Protein AF-A0A849ZXC8-F1 (afdb_monomer_lite)

Structure (mmCIF, N/CA/C/O backbone):
data_AF-A0A849ZXC8-F1
#
_entry.id   AF-A0A849ZXC8-F1
#
loop_
_atom_site.group_PDB
_atom_site.id
_atom_site.type_symbol
_atom_site.label_atom_id
_atom_site.label_alt_id
_atom_site.label_comp_id
_atom_site.label_asym_id
_atom_site.label_entity_id
_atom_site.label_seq_id
_atom_site.pdbx_PDB_ins_code
_atom_site.Cartn_x
_atom_site.Cartn_y
_atom_site.Cartn_z
_atom_site.occupancy
_atom_site.B_iso_or_equiv
_atom_site.auth_seq_id
_atom_site.auth_comp_id
_atom_site.auth_asym_id
_atom_site.auth_atom_id
_atom_site.pdbx_PDB_model_num
ATOM 1 N N . MET A 1 1 ? 4.865 -9.651 55.845 1.00 50.19 1 MET A N 1
ATOM 2 C CA . MET A 1 1 ? 5.435 -9.449 54.495 1.00 50.19 1 MET A CA 1
ATOM 3 C C . MET A 1 1 ? 4.580 -10.214 53.496 1.00 50.19 1 MET A C 1
ATOM 5 O O . MET A 1 1 ? 4.783 -11.405 53.322 1.00 50.19 1 MET A O 1
ATOM 9 N N . ILE A 1 2 ? 3.584 -9.547 52.911 1.00 49.09 2 ILE A N 1
ATOM 10 C CA . ILE A 1 2 ? 2.706 -10.084 51.861 1.00 49.09 2 ILE A CA 1
ATOM 11 C C . ILE A 1 2 ? 2.919 -9.166 50.659 1.00 49.09 2 ILE A C 1
ATOM 13 O O . ILE A 1 2 ? 2.863 -7.945 50.801 1.00 49.09 2 ILE A O 1
ATOM 17 N N . ARG A 1 3 ? 3.328 -9.747 49.528 1.00 48.00 3 ARG A N 1
ATOM 18 C CA . ARG A 1 3 ? 3.851 -9.010 48.378 1.00 48.00 3 ARG A CA 1
ATOM 19 C C . ARG A 1 3 ? 2.728 -8.316 47.614 1.00 48.00 3 ARG A C 1
ATOM 21 O O . ARG A 1 3 ? 1.836 -8.949 47.073 1.00 48.00 3 ARG A O 1
ATOM 28 N N . LEU A 1 4 ? 2.848 -6.996 47.571 1.00 49.75 4 LEU A N 1
ATOM 29 C CA . LEU A 1 4 ? 1.956 -5.997 46.990 1.00 49.75 4 LEU A CA 1
ATOM 30 C C . LEU A 1 4 ? 1.968 -5.948 45.441 1.00 49.75 4 LEU A C 1
ATOM 32 O O . LEU A 1 4 ? 1.626 -4.910 44.886 1.00 49.75 4 LEU A O 1
ATOM 36 N N . ARG A 1 5 ? 2.456 -6.978 44.728 1.00 51.62 5 ARG A N 1
ATOM 37 C CA . ARG A 1 5 ? 2.912 -6.808 43.329 1.00 51.62 5 ARG A CA 1
ATOM 38 C C . ARG A 1 5 ? 2.079 -7.451 42.222 1.00 51.62 5 ARG A C 1
ATOM 40 O O . ARG A 1 5 ? 2.121 -6.918 41.124 1.00 51.62 5 ARG A O 1
ATOM 47 N N . ASP A 1 6 ? 1.308 -8.508 42.457 1.00 50.00 6 ASP A N 1
ATOM 48 C CA . ASP A 1 6 ? 0.988 -9.394 41.320 1.00 50.00 6 ASP A CA 1
ATOM 49 C C . ASP A 1 6 ? -0.499 -9.529 40.949 1.00 50.00 6 ASP A C 1
ATOM 51 O O . ASP A 1 6 ? -0.857 -10.455 40.232 1.00 50.00 6 ASP A O 1
ATOM 55 N N . ALA A 1 7 ? -1.387 -8.625 41.381 1.00 45.25 7 ALA A N 1
ATOM 56 C CA . ALA A 1 7 ? -2.816 -8.735 41.027 1.00 45.25 7 ALA A CA 1
ATOM 57 C C . ALA A 1 7 ? -3.516 -7.419 40.637 1.00 45.25 7 ALA A C 1
ATOM 59 O O . ALA A 1 7 ? -4.735 -7.393 40.506 1.00 45.25 7 ALA A O 1
ATOM 60 N N . LEU A 1 8 ? -2.770 -6.325 40.445 1.00 49.41 8 LEU A N 1
ATOM 61 C CA . LEU A 1 8 ? -3.334 -4.987 40.201 1.00 49.41 8 LEU A CA 1
ATOM 62 C C . LEU A 1 8 ? -3.421 -4.569 38.720 1.00 49.41 8 LEU A C 1
ATOM 64 O O . LEU A 1 8 ? -3.695 -3.410 38.443 1.00 49.41 8 LEU A O 1
ATOM 68 N N . LEU A 1 9 ? -3.223 -5.472 37.755 1.00 52.56 9 LEU A N 1
ATOM 69 C CA . LEU A 1 9 ? -3.220 -5.121 36.321 1.00 52.56 9 LEU A CA 1
ATOM 70 C C . LEU A 1 9 ? -4.308 -5.840 35.514 1.00 52.56 9 LEU A C 1
ATOM 72 O O . LEU A 1 9 ? -4.121 -6.173 34.351 1.00 52.56 9 LEU A O 1
ATOM 76 N N . ALA A 1 10 ? -5.459 -6.085 36.136 1.00 50.69 10 ALA A N 1
ATOM 77 C CA . ALA A 1 10 ? -6.617 -6.674 35.478 1.00 50.69 10 ALA A CA 1
ATOM 78 C C . ALA A 1 10 ? -7.844 -5.776 35.637 1.00 50.69 10 ALA A C 1
ATOM 80 O O . ALA A 1 10 ? -8.821 -6.189 36.251 1.00 50.69 10 ALA A O 1
ATOM 81 N N . THR A 1 11 ? -7.803 -4.535 35.142 1.00 55.00 11 THR A N 1
ATOM 82 C CA . THR A 1 11 ? -9.017 -3.800 34.737 1.00 55.00 11 THR A CA 1
ATOM 83 C C . THR A 1 11 ? -8.676 -2.480 34.038 1.00 55.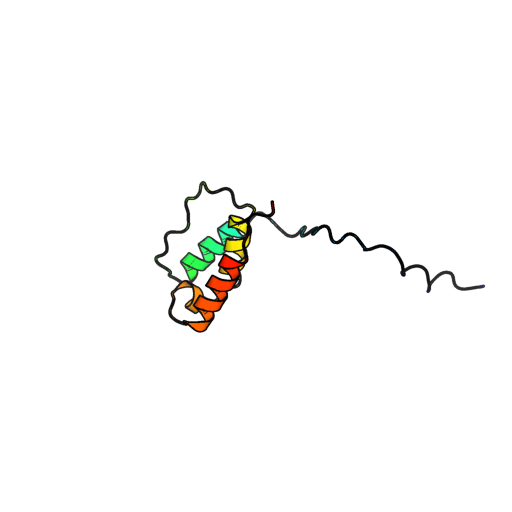00 11 THR A C 1
ATOM 85 O O . THR A 1 11 ? -7.848 -1.723 34.525 1.00 55.00 11 THR A O 1
ATOM 88 N N . LEU A 1 12 ? -9.405 -2.201 32.949 1.00 49.94 12 LEU A N 1
ATOM 89 C CA . LEU A 1 12 ? -9.569 -0.904 32.269 1.00 49.94 12 LEU A CA 1
ATOM 90 C C . LEU A 1 12 ? -8.500 -0.473 31.243 1.00 49.94 12 LEU A C 1
ATOM 92 O O . LEU A 1 12 ? -7.883 0.575 31.371 1.00 49.94 12 LEU A O 1
ATOM 96 N N . LEU A 1 13 ? -8.430 -1.197 30.122 1.00 50.22 13 LEU A N 1
ATOM 97 C CA . LEU A 1 13 ? -8.358 -0.559 28.797 1.00 50.22 13 LEU A CA 1
ATOM 98 C C . LEU A 1 13 ? -9.502 -1.095 27.921 1.00 50.22 13 LEU A C 1
ATOM 100 O O . LEU A 1 13 ? -9.308 -1.819 26.954 1.00 5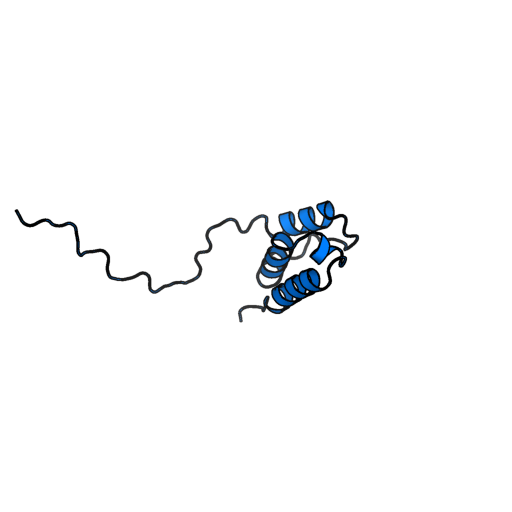0.22 13 LEU A O 1
ATOM 104 N N . ALA A 1 14 ? -10.729 -0.757 28.317 1.00 52.81 14 ALA A N 1
ATOM 105 C CA . ALA A 1 14 ? -11.912 -0.811 27.462 1.00 52.81 14 ALA A CA 1
ATOM 106 C C . ALA A 1 14 ? -12.273 0.631 27.089 1.00 52.81 14 ALA A C 1
ATOM 108 O O . ALA A 1 14 ? -13.208 1.218 27.622 1.00 52.81 14 ALA A O 1
ATOM 109 N N . ALA A 1 15 ? -11.428 1.216 26.248 1.00 46.91 15 ALA A N 1
ATOM 110 C CA . ALA A 1 15 ? -11.671 2.441 25.501 1.00 46.91 15 ALA A CA 1
ATOM 111 C C . ALA A 1 15 ? -10.646 2.461 24.366 1.00 46.91 15 ALA A C 1
ATOM 113 O O . ALA A 1 15 ? -9.728 3.273 24.344 1.00 46.91 15 ALA A O 1
ATOM 114 N N . SER A 1 16 ? -10.779 1.528 23.426 1.00 49.62 16 SER A N 1
ATOM 115 C CA . SER A 1 16 ? -10.210 1.686 22.090 1.00 49.62 16 SER A CA 1
ATOM 116 C C . SER A 1 16 ? -11.018 2.754 21.343 1.00 49.62 16 SER A C 1
ATOM 118 O O . SER A 1 16 ? -11.649 2.482 20.329 1.00 49.62 16 SER A O 1
ATOM 120 N N . ALA A 1 17 ? -11.057 3.970 21.890 1.00 51.09 17 ALA A N 1
ATOM 121 C CA . ALA A 1 17 ? -11.058 5.139 21.035 1.00 51.09 17 ALA A CA 1
ATOM 122 C C . ALA A 1 17 ? -9.661 5.115 20.423 1.00 51.09 17 ALA A C 1
ATOM 124 O O . ALA A 1 17 ? -8.682 5.123 21.171 1.00 51.09 17 ALA A O 1
ATOM 125 N N . GLY A 1 18 ? -9.585 4.925 19.107 1.00 46.81 18 GLY A N 1
ATOM 126 C CA . GLY A 1 18 ? -8.344 4.834 18.352 1.00 46.81 18 GLY A CA 1
ATOM 127 C C . GLY A 1 18 ? -7.484 6.071 18.575 1.00 46.81 18 GLY A C 1
ATOM 128 O O . GLY A 1 18 ? -7.519 7.017 17.806 1.00 46.81 18 GLY A O 1
ATOM 129 N N . ALA A 1 19 ? -6.698 6.060 19.644 1.00 46.59 19 ALA A N 1
ATOM 130 C CA . ALA A 1 19 ? -5.544 6.910 19.817 1.00 46.59 19 ALA A CA 1
ATOM 131 C C . ALA A 1 19 ? -4.426 6.309 18.957 1.00 46.59 19 ALA A C 1
ATOM 133 O O . ALA A 1 19 ? -3.487 5.697 19.465 1.00 46.59 19 ALA A O 1
ATOM 134 N N . LEU A 1 20 ? -4.559 6.453 17.637 1.00 48.06 20 LEU A N 1
ATOM 135 C CA . LEU A 1 20 ? -3.436 6.374 16.711 1.00 48.06 20 LEU A CA 1
ATOM 136 C C . LEU A 1 20 ? -2.678 7.703 16.821 1.00 48.06 20 LEU A C 1
ATOM 138 O O . LEU A 1 20 ? -2.795 8.588 15.988 1.00 48.06 20 LEU A O 1
ATOM 142 N N . THR A 1 21 ? -1.922 7.881 17.903 1.00 50.56 21 THR A N 1
ATOM 143 C CA . THR A 1 21 ? -1.000 9.017 18.062 1.00 50.56 21 THR A CA 1
ATOM 144 C C . THR A 1 21 ? 0.341 8.738 17.373 1.00 50.56 21 THR A C 1
ATOM 146 O O . THR A 1 21 ? 1.397 8.886 17.987 1.00 50.56 21 THR A O 1
ATOM 149 N N . VAL A 1 22 ? 0.316 8.321 16.105 1.00 43.97 22 VAL A N 1
ATOM 150 C CA . VAL A 1 22 ? 1.507 8.213 15.249 1.00 43.97 22 VAL A CA 1
ATOM 151 C C . VAL A 1 22 ? 1.245 9.029 13.981 1.00 43.97 22 VAL A C 1
ATOM 153 O O . VAL A 1 22 ? 0.631 8.538 13.051 1.00 43.97 22 VAL A O 1
ATOM 156 N N . GLY A 1 23 ? 1.682 10.291 13.977 1.00 39.22 23 GLY A N 1
ATOM 157 C CA . GLY A 1 23 ? 2.085 11.006 12.758 1.00 39.22 23 GLY A CA 1
ATOM 158 C C . GLY A 1 23 ? 1.056 11.247 11.644 1.00 39.22 23 GLY A C 1
ATOM 159 O O . GLY A 1 23 ? 1.352 10.931 10.500 1.00 39.22 23 GLY A O 1
ATOM 160 N N . CYS A 1 24 ? -0.080 11.898 11.906 1.00 45.22 24 CYS A N 1
ATOM 161 C CA . CYS A 1 24 ? -0.904 12.508 10.843 1.00 45.22 24 CYS A CA 1
ATOM 162 C C . CYS A 1 24 ? -0.247 13.792 10.292 1.00 45.22 24 CYS A C 1
ATOM 164 O O . CYS A 1 24 ? -0.773 14.894 10.456 1.00 45.22 24 CYS A O 1
ATOM 166 N N . SER A 1 25 ? 0.955 13.696 9.724 1.00 49.41 25 SER A N 1
ATOM 167 C CA . SER A 1 25 ? 1.539 14.811 8.961 1.00 49.41 25 SER A CA 1
ATOM 168 C C . SER A 1 25 ? 2.169 14.416 7.632 1.00 49.41 25 SER A C 1
ATOM 170 O O . SER A 1 25 ? 2.481 15.327 6.893 1.00 49.41 25 SER A O 1
ATOM 172 N N . ASP A 1 26 ? 2.259 13.130 7.273 1.00 68.62 26 ASP A N 1
ATOM 173 C CA . ASP A 1 26 ? 2.879 12.766 5.989 1.00 68.62 26 ASP A CA 1
ATOM 174 C C . ASP A 1 26 ? 2.188 11.640 5.215 1.00 68.62 26 ASP A C 1
ATOM 176 O O . ASP A 1 26 ? 2.543 11.435 4.073 1.00 68.62 26 ASP A O 1
ATOM 180 N N . ALA A 1 27 ? 1.154 10.947 5.715 1.00 76.81 27 ALA A N 1
ATOM 181 C CA . ALA A 1 27 ? 0.605 9.788 4.989 1.00 76.81 27 ALA A CA 1
ATOM 182 C C . ALA A 1 27 ? 0.201 10.102 3.530 1.00 76.81 27 ALA A C 1
ATOM 184 O O . ALA A 1 27 ? 0.457 9.292 2.646 1.00 76.81 27 ALA A O 1
ATOM 185 N N . CYS A 1 28 ? -0.393 11.272 3.263 1.00 79.56 28 CYS A N 1
ATOM 186 C CA . CYS A 1 28 ? -0.708 11.708 1.897 1.00 79.56 28 CYS A CA 1
ATOM 187 C C . CYS A 1 28 ? 0.511 12.170 1.091 1.00 79.56 28 CYS A C 1
ATOM 189 O O . CYS A 1 28 ? 0.510 12.007 -0.128 1.00 79.56 28 CYS A O 1
ATOM 191 N N . GLU A 1 29 ? 1.523 12.739 1.744 1.00 82.81 29 GLU A N 1
ATOM 192 C CA . GLU A 1 29 ? 2.776 13.138 1.095 1.00 82.81 29 GLU A CA 1
ATOM 193 C C . GLU A 1 29 ? 3.622 11.906 0.769 1.00 82.81 29 GLU A C 1
ATOM 195 O O . GLU A 1 29 ? 3.955 11.716 -0.392 1.00 82.81 29 GLU A O 1
ATOM 200 N N . ASP A 1 30 ? 3.812 10.996 1.724 1.00 84.56 30 ASP A N 1
ATOM 201 C CA . ASP A 1 30 ? 4.389 9.663 1.534 1.00 84.56 30 ASP A CA 1
ATOM 202 C C . ASP A 1 30 ? 3.678 8.904 0.403 1.00 84.56 30 ASP A C 1
ATOM 204 O O . ASP A 1 30 ? 4.326 8.310 -0.451 1.00 84.56 30 ASP A O 1
ATOM 208 N N . ALA A 1 31 ? 2.340 8.953 0.344 1.00 84.31 31 ALA A N 1
ATOM 209 C CA . ALA A 1 31 ? 1.582 8.250 -0.692 1.00 84.31 31 ALA A CA 1
ATOM 210 C C . ALA A 1 31 ? 1.812 8.846 -2.080 1.00 84.31 31 ALA A C 1
ATOM 212 O O . ALA A 1 31 ? 1.879 8.109 -3.065 1.00 84.31 31 ALA A O 1
ATOM 213 N N . ARG A 1 32 ? 1.925 10.175 -2.169 1.00 82.50 32 ARG A N 1
ATOM 214 C CA . ARG A 1 32 ? 2.304 10.862 -3.405 1.00 82.50 32 ARG A CA 1
ATOM 215 C C . ARG A 1 32 ? 3.720 10.472 -3.809 1.00 82.50 32 ARG A C 1
ATOM 217 O O . ARG A 1 32 ? 3.911 10.036 -4.942 1.00 82.50 32 ARG A O 1
ATOM 224 N N . ASP A 1 33 ? 4.666 10.595 -2.888 1.00 85.38 33 ASP A N 1
ATOM 225 C CA . ASP A 1 33 ? 6.074 10.305 -3.132 1.00 85.38 33 ASP A CA 1
ATOM 226 C C . ASP A 1 33 ? 6.236 8.842 -3.573 1.00 85.38 33 ASP A C 1
ATOM 228 O O . ASP A 1 33 ? 6.893 8.570 -4.573 1.00 85.38 33 ASP A O 1
ATOM 232 N N . HIS A 1 34 ? 5.514 7.909 -2.949 1.00 86.06 34 HIS A N 1
ATOM 233 C CA . HIS A 1 34 ? 5.496 6.496 -3.328 1.00 86.06 34 HIS A CA 1
ATOM 234 C C . HIS A 1 34 ? 4.902 6.257 -4.726 1.00 86.06 34 HIS A C 1
ATOM 236 O O . HIS A 1 34 ? 5.443 5.474 -5.506 1.00 86.06 34 HIS A O 1
ATOM 242 N N . ILE A 1 35 ? 3.824 6.956 -5.107 1.00 84.94 35 ILE A N 1
ATOM 243 C CA . ILE A 1 35 ? 3.275 6.902 -6.478 1.00 84.94 35 ILE A CA 1
ATOM 244 C C . ILE A 1 35 ? 4.312 7.392 -7.502 1.00 84.94 35 ILE A C 1
ATOM 246 O O . ILE A 1 35 ? 4.459 6.776 -8.568 1.00 84.94 35 ILE A O 1
ATOM 250 N N . GLU A 1 36 ? 5.030 8.473 -7.181 1.00 84.62 36 GLU A N 1
ATOM 251 C CA . GLU A 1 36 ? 6.097 9.033 -8.016 1.00 84.62 36 GLU A CA 1
ATOM 252 C C . GLU A 1 36 ? 7.306 8.087 -8.108 1.00 84.62 36 GLU A C 1
ATOM 254 O O . GLU A 1 36 ? 7.810 7.838 -9.208 1.00 84.62 36 GLU A O 1
ATOM 259 N N . GLU A 1 37 ? 7.732 7.491 -6.991 1.00 86.62 37 GLU A N 1
ATOM 260 C CA . GLU A 1 37 ? 8.806 6.490 -6.926 1.00 86.62 37 GLU A CA 1
ATOM 261 C C . GLU A 1 37 ? 8.462 5.225 -7.719 1.00 86.62 37 GLU A C 1
ATOM 263 O O . GLU A 1 37 ? 9.316 4.665 -8.415 1.00 86.62 37 GLU A O 1
ATOM 268 N N . CYS A 1 38 ? 7.198 4.805 -7.684 1.00 86.19 38 CYS A N 1
ATOM 269 C CA . CYS A 1 38 ? 6.692 3.696 -8.486 1.00 86.19 38 CYS A CA 1
ATOM 270 C C . CYS A 1 38 ? 6.575 4.028 -9.985 1.00 86.19 38 CYS A C 1
ATOM 272 O O . CYS A 1 38 ? 6.284 3.137 -10.787 1.00 86.19 38 CYS A O 1
ATOM 274 N N . GLY A 1 39 ? 6.804 5.284 -10.386 1.00 81.31 39 GLY A N 1
ATOM 275 C CA . GLY A 1 39 ? 6.768 5.720 -11.782 1.00 81.31 39 GLY A CA 1
ATOM 276 C C . GLY A 1 39 ? 5.363 5.729 -12.384 1.00 81.31 39 GLY A C 1
ATOM 277 O O . GLY A 1 39 ? 5.216 5.633 -13.607 1.00 81.31 39 GLY A O 1
ATOM 278 N N . SER A 1 40 ? 4.324 5.815 -11.548 1.00 71.69 40 SER A N 1
ATOM 279 C CA . SER A 1 40 ? 2.950 5.860 -12.033 1.00 71.69 40 SER A CA 1
ATOM 280 C C . SER A 1 40 ? 2.656 7.235 -12.648 1.00 71.69 40 SER A C 1
ATOM 282 O O . SER A 1 40 ? 2.934 8.258 -12.029 1.00 71.69 40 SER A O 1
ATOM 284 N N . PRO A 1 41 ? 2.058 7.309 -13.853 1.00 57.75 41 PRO A N 1
ATOM 285 C CA . PRO A 1 41 ? 1.657 8.576 -14.468 1.00 57.75 41 PRO A CA 1
ATOM 286 C C . PRO A 1 41 ? 0.395 9.170 -13.823 1.00 57.75 41 PRO A C 1
ATOM 288 O O . PRO A 1 41 ? -0.133 10.170 -14.316 1.00 57.75 41 PRO A O 1
ATOM 291 N N . ALA A 1 42 ? -0.145 8.520 -12.785 1.00 57.88 42 ALA A N 1
ATOM 292 C CA . ALA A 1 42 ? -1.277 9.019 -12.031 1.00 57.88 42 ALA A CA 1
ATOM 293 C C . ALA A 1 42 ? -0.864 10.332 -11.362 1.00 57.88 42 ALA A C 1
ATOM 295 O O . ALA A 1 42 ? -0.069 10.335 -10.430 1.00 57.88 42 ALA A O 1
ATOM 296 N N . ASN A 1 43 ? -1.387 11.442 -11.890 1.00 50.94 43 ASN A N 1
ATOM 297 C CA . ASN A 1 43 ? -1.210 12.771 -11.326 1.00 50.94 43 ASN A CA 1
ATOM 298 C C . ASN A 1 43 ? -1.521 12.688 -9.825 1.00 50.94 43 ASN A C 1
ATOM 300 O O . ASN A 1 43 ? -2.668 12.354 -9.495 1.00 50.94 43 ASN A O 1
ATOM 304 N N . PRO A 1 44 ? -0.541 12.925 -8.937 1.00 52.31 44 PRO A N 1
ATOM 305 C CA . PRO A 1 44 ? -0.829 12.945 -7.518 1.00 52.31 44 PRO A CA 1
ATOM 306 C C . PRO A 1 44 ? -1.904 14.008 -7.309 1.00 52.31 44 PRO A C 1
ATOM 308 O O . PRO A 1 44 ? -1.904 15.036 -7.990 1.00 52.31 44 PRO A O 1
ATOM 311 N N . GLY A 1 45 ? -2.912 13.693 -6.498 1.00 52.75 45 GLY A N 1
ATOM 312 C CA . GLY A 1 45 ? -4.074 14.558 -6.297 1.00 52.75 45 GLY A CA 1
ATOM 313 C C . GLY A 1 45 ? -3.676 16.008 -6.005 1.00 52.75 45 GLY A C 1
ATOM 314 O O . GLY A 1 45 ? -2.547 16.281 -5.600 1.00 52.75 45 GLY A O 1
ATOM 315 N N . ASN A 1 46 ? -4.603 16.942 -6.245 1.00 49.69 46 ASN A N 1
ATOM 316 C CA . ASN A 1 46 ? -4.345 18.363 -6.017 1.00 49.69 46 ASN A CA 1
ATOM 317 C C . ASN A 1 46 ? -3.760 18.578 -4.616 1.00 49.69 46 ASN A C 1
ATOM 319 O O . ASN A 1 46 ? -4.279 18.061 -3.629 1.00 49.69 46 ASN A O 1
ATOM 323 N N . GLU A 1 47 ? -2.716 19.400 -4.556 1.00 52.22 47 GLU A N 1
ATOM 324 C CA . GLU A 1 47 ? -1.967 19.799 -3.356 1.00 52.22 47 GLU A CA 1
ATOM 325 C C . GLU A 1 47 ? -2.864 20.449 -2.277 1.00 52.22 47 GLU A C 1
ATOM 327 O O . GLU A 1 47 ? -2.442 20.654 -1.143 1.00 52.22 47 GLU A O 1
ATOM 332 N N . ASP A 1 48 ? -4.108 20.765 -2.644 1.00 53.41 48 ASP A N 1
ATOM 333 C CA . ASP A 1 48 ? -5.115 21.455 -1.847 1.00 53.41 48 ASP A CA 1
ATOM 334 C C . ASP A 1 48 ? -6.142 20.521 -1.174 1.00 53.41 48 ASP A C 1
ATOM 336 O O . ASP A 1 48 ? -7.016 21.003 -0.447 1.00 53.41 48 ASP A O 1
ATOM 340 N N . GLU A 1 49 ? -6.100 19.203 -1.411 1.00 62.75 49 GLU A N 1
ATOM 341 C CA . GLU A 1 49 ? -7.026 18.277 -0.748 1.00 62.75 49 GLU A CA 1
ATOM 342 C C . GLU A 1 49 ? -6.582 18.022 0.703 1.00 62.75 49 GLU A C 1
ATOM 344 O O . GLU A 1 49 ? -5.514 17.474 0.971 1.00 62.75 49 GLU A O 1
ATOM 349 N N . GLU A 1 50 ? -7.422 18.419 1.662 1.00 71.31 50 GLU A N 1
ATOM 350 C CA . GLU A 1 50 ? -7.147 18.247 3.088 1.00 71.31 50 GLU A CA 1
ATOM 351 C C . GLU A 1 50 ? -6.990 16.747 3.409 1.00 71.31 50 GLU A C 1
ATOM 353 O O . GLU A 1 50 ? -7.953 15.978 3.322 1.00 71.31 50 GLU A O 1
ATOM 358 N N . CYS A 1 51 ? -5.767 16.327 3.755 1.00 74.38 51 CYS A N 1
ATOM 359 C CA . CYS A 1 51 ? -5.419 14.938 4.064 1.00 74.38 51 CYS A CA 1
ATOM 360 C C . CYS A 1 51 ? -6.110 14.484 5.357 1.00 74.38 51 CYS A C 1
ATOM 362 O O . CYS A 1 51 ? -5.557 14.567 6.450 1.00 74.38 51 CYS A O 1
ATOM 364 N N . SER A 1 52 ? -7.368 14.066 5.243 1.00 78.56 52 SER A N 1
ATOM 365 C CA . SER A 1 52 ? -8.186 13.657 6.380 1.00 78.56 52 SER A CA 1
ATOM 366 C C . SER A 1 52 ? -9.281 12.675 5.964 1.00 78.56 52 SER A C 1
ATOM 368 O O . SER A 1 52 ? -9.676 12.592 4.795 1.00 78.56 52 SER A O 1
ATOM 370 N N . GLY A 1 53 ? -9.771 11.898 6.932 1.00 81.50 53 GLY A N 1
ATOM 371 C CA . GLY A 1 53 ? -10.878 10.963 6.743 1.00 81.50 53 GLY A CA 1
ATOM 372 C C . GLY A 1 53 ? -10.608 9.954 5.625 1.00 81.50 53 GLY A C 1
ATOM 373 O O . GLY A 1 53 ? -9.714 9.118 5.720 1.00 81.50 53 GLY A O 1
ATOM 374 N N . VAL A 1 54 ? -11.393 10.033 4.548 1.00 82.88 54 VAL A N 1
ATOM 375 C CA . VAL A 1 54 ? -11.275 9.118 3.400 1.00 82.88 54 VAL A CA 1
ATOM 376 C C . VAL A 1 54 ? -9.950 9.301 2.661 1.00 82.88 54 VAL A C 1
ATOM 378 O O . VAL A 1 54 ? -9.392 8.312 2.193 1.00 82.88 54 VAL A O 1
ATOM 381 N N . VAL A 1 55 ? -9.442 10.534 2.571 1.00 81.06 55 VAL A N 1
ATOM 382 C CA . VAL A 1 55 ? -8.205 10.847 1.838 1.00 81.06 55 VAL A CA 1
ATOM 383 C C . VAL A 1 55 ? -6.991 10.297 2.584 1.00 81.06 55 VAL A C 1
ATOM 385 O O . VAL A 1 55 ? -6.170 9.615 1.981 1.00 81.06 55 VAL A O 1
ATOM 388 N N . GLU A 1 56 ? -6.926 10.494 3.903 1.00 82.69 56 GLU A N 1
ATOM 389 C CA . GLU A 1 56 ? -5.864 9.923 4.747 1.00 82.69 56 GLU A CA 1
ATOM 390 C C . GLU A 1 56 ? -5.891 8.384 4.728 1.00 82.69 56 GLU A C 1
ATOM 392 O O . GLU A 1 56 ? -4.854 7.737 4.589 1.00 82.69 56 GLU A O 1
ATOM 397 N N . CYS A 1 57 ? -7.083 7.779 4.781 1.00 84.56 57 CYS A N 1
ATOM 398 C CA . CYS A 1 57 ? -7.230 6.328 4.660 1.00 84.56 57 CYS A CA 1
ATOM 399 C C . CYS A 1 57 ? -6.749 5.811 3.296 1.00 84.56 57 CYS A C 1
ATOM 401 O O . CYS A 1 57 ? -6.017 4.823 3.224 1.00 84.56 57 CYS A O 1
ATOM 403 N N . ALA A 1 58 ? -7.134 6.489 2.211 1.00 83.94 58 ALA A N 1
ATOM 404 C CA . ALA A 1 58 ? -6.724 6.115 0.864 1.00 83.94 58 ALA A CA 1
ATOM 405 C C . ALA A 1 58 ? -5.206 6.233 0.680 1.00 83.94 58 ALA A C 1
ATOM 407 O O . ALA A 1 58 ? -4.590 5.345 0.092 1.00 83.94 58 ALA A O 1
ATOM 408 N N . ALA A 1 59 ? -4.604 7.283 1.234 1.00 85.44 59 ALA A N 1
ATOM 409 C CA . ALA A 1 59 ? -3.161 7.460 1.259 1.00 85.44 59 ALA A CA 1
ATOM 410 C C . ALA A 1 59 ? -2.451 6.324 2.015 1.00 85.44 59 ALA A C 1
ATOM 412 O O . ALA A 1 59 ? -1.485 5.757 1.511 1.00 85.44 59 ALA A O 1
ATOM 413 N N . GLY A 1 60 ? -2.990 5.896 3.161 1.00 84.31 60 GLY A N 1
ATOM 414 C CA . GLY A 1 60 ? -2.498 4.710 3.869 1.00 84.31 60 GLY A CA 1
ATOM 415 C C . GLY A 1 60 ? -2.534 3.438 3.011 1.00 84.31 60 GLY A C 1
ATOM 416 O O . GLY A 1 60 ? -1.559 2.692 2.981 1.00 84.31 60 GLY A O 1
ATOM 417 N N . CYS A 1 61 ? -3.618 3.214 2.261 1.00 86.50 61 CYS A N 1
ATOM 418 C CA . CYS A 1 61 ? -3.714 2.085 1.329 1.00 86.50 61 CYS A CA 1
ATOM 419 C C . CYS A 1 61 ? -2.663 2.139 0.215 1.00 86.50 61 CYS A C 1
ATOM 421 O O . CYS A 1 61 ? -2.170 1.098 -0.209 1.00 86.50 61 CYS A O 1
ATOM 423 N N . ILE A 1 62 ? -2.347 3.337 -0.276 1.00 87.31 62 ILE A N 1
ATOM 424 C CA . ILE A 1 62 ? -1.345 3.545 -1.323 1.00 87.31 62 ILE A CA 1
ATOM 425 C C . ILE A 1 62 ? 0.063 3.283 -0.776 1.00 87.31 62 ILE A C 1
ATOM 427 O O . ILE A 1 62 ? 0.817 2.565 -1.421 1.00 87.31 62 ILE A O 1
ATOM 431 N N . ASN A 1 63 ? 0.386 3.780 0.421 1.00 86.75 63 ASN A N 1
ATOM 432 C CA . ASN A 1 63 ? 1.681 3.542 1.075 1.00 86.75 63 ASN A CA 1
ATOM 433 C C . ASN A 1 63 ? 1.964 2.062 1.348 1.00 86.75 63 ASN A C 1
ATOM 435 O O . ASN A 1 63 ? 3.108 1.622 1.272 1.00 86.75 63 ASN A O 1
ATOM 439 N N . ASP A 1 64 ? 0.931 1.289 1.686 1.00 87.31 64 ASP A N 1
ATOM 440 C CA . ASP A 1 64 ? 1.072 -0.147 1.962 1.00 87.31 64 ASP A CA 1
ATOM 441 C C . ASP A 1 64 ? 1.094 -0.993 0.671 1.00 87.31 64 ASP A C 1
ATOM 443 O O . ASP A 1 64 ? 1.483 -2.163 0.680 1.00 87.31 64 ASP A O 1
ATOM 447 N N . ALA A 1 65 ? 0.686 -0.416 -0.462 1.00 87.81 65 ALA A N 1
ATOM 448 C CA . ALA A 1 65 ? 0.614 -1.114 -1.736 1.00 87.81 65 ALA A CA 1
ATOM 449 C C . ALA A 1 65 ? 1.978 -1.218 -2.430 1.00 87.81 65 ALA A C 1
ATOM 451 O O . ALA A 1 65 ? 2.820 -0.323 -2.365 1.00 87.81 65 ALA A O 1
ATOM 452 N N . SER A 1 66 ? 2.190 -2.312 -3.166 1.00 89.38 66 SER A N 1
ATOM 453 C CA . SER A 1 66 ? 3.376 -2.447 -4.013 1.00 89.38 66 SER A CA 1
ATOM 454 C C . SER A 1 66 ? 3.256 -1.598 -5.281 1.00 89.38 66 SER A C 1
ATOM 456 O O . SER A 1 66 ? 2.157 -1.284 -5.746 1.00 89.38 66 SER A O 1
ATOM 458 N N . CYS A 1 67 ? 4.391 -1.271 -5.901 1.00 89.12 67 CYS A N 1
ATOM 459 C CA . CYS A 1 67 ? 4.382 -0.542 -7.166 1.00 89.12 67 CYS A CA 1
ATOM 460 C C . CYS A 1 67 ? 3.620 -1.283 -8.272 1.00 89.12 67 CYS A C 1
ATOM 462 O O . CYS A 1 67 ? 3.005 -0.627 -9.109 1.00 89.12 67 CYS A O 1
ATOM 464 N N . GLU A 1 68 ? 3.589 -2.622 -8.275 1.00 90.00 68 GLU A N 1
ATOM 465 C CA . GLU A 1 68 ? 2.796 -3.384 -9.253 1.00 90.00 68 GLU A CA 1
ATOM 466 C C . GLU A 1 68 ? 1.289 -3.167 -9.053 1.00 90.00 68 GLU A C 1
ATOM 468 O O . GLU A 1 68 ? 0.548 -3.063 -10.031 1.00 90.00 68 GLU A O 1
ATOM 473 N N . ALA A 1 69 ? 0.840 -3.015 -7.801 1.00 89.00 69 ALA A N 1
ATOM 474 C CA . ALA A 1 69 ? -0.544 -2.670 -7.491 1.00 89.00 69 ALA A CA 1
ATOM 475 C C . ALA A 1 69 ? -0.915 -1.268 -7.997 1.00 89.00 69 ALA A C 1
ATOM 477 O O . ALA A 1 69 ? -2.011 -1.083 -8.532 1.00 89.00 69 ALA A O 1
ATOM 478 N N . ILE A 1 70 ? -0.003 -0.300 -7.833 1.00 86.25 70 ILE A N 1
ATOM 479 C CA . ILE A 1 70 ? -0.187 1.117 -8.194 1.00 86.25 70 ILE A CA 1
ATOM 480 C C . ILE A 1 70 ? -0.122 1.326 -9.713 1.00 86.25 70 ILE A C 1
ATOM 482 O O . ILE A 1 70 ? -0.920 2.074 -10.277 1.00 86.25 70 ILE A O 1
ATOM 486 N N . THR A 1 71 ? 0.823 0.669 -10.385 1.00 86.75 71 THR A N 1
ATOM 487 C CA . THR A 1 71 ? 1.009 0.747 -11.846 1.00 86.75 71 THR A CA 1
ATOM 488 C C . THR A 1 71 ? 0.027 -0.130 -12.620 1.00 86.75 71 THR A C 1
ATOM 490 O O . THR A 1 71 ? -0.164 0.080 -13.819 1.00 86.75 71 THR A O 1
ATOM 493 N N . GLY A 1 72 ? -0.632 -1.076 -11.947 1.00 84.38 72 GLY A N 1
ATOM 494 C CA . GLY A 1 72 ? -1.580 -1.992 -12.575 1.00 84.38 72 GLY A CA 1
ATOM 495 C C . GLY A 1 72 ? -0.932 -3.187 -13.273 1.00 84.38 72 GLY A C 1
ATOM 496 O O . GLY A 1 72 ? -1.592 -3.828 -14.090 1.00 84.38 72 GLY A O 1
ATOM 497 N N . ASP A 1 73 ? 0.342 -3.469 -12.989 1.00 88.19 73 ASP A N 1
ATOM 498 C CA . ASP A 1 73 ? 1.090 -4.581 -1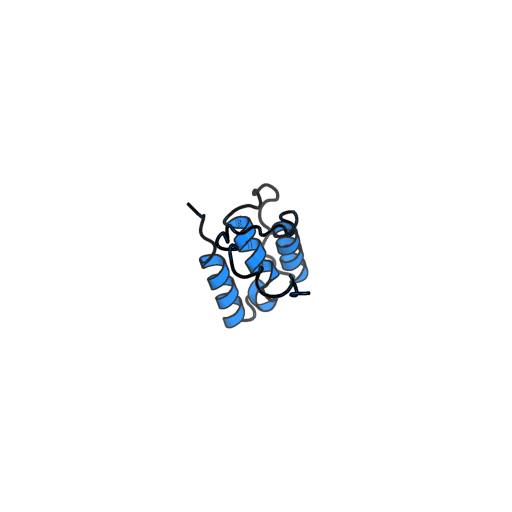3.591 1.00 88.19 73 ASP A CA 1
ATOM 499 C C . ASP A 1 73 ? 0.704 -5.939 -12.970 1.00 88.19 73 ASP A C 1
ATOM 501 O O . ASP A 1 73 ? 0.791 -6.974 -13.631 1.00 88.19 73 ASP A O 1
ATOM 505 N N . ASP A 1 74 ? 0.181 -5.932 -11.735 1.00 91.25 74 ASP A N 1
ATOM 506 C CA . ASP A 1 74 ? -0.334 -7.119 -11.045 1.00 91.25 74 ASP A CA 1
ATOM 507 C C . ASP A 1 74 ? -1.814 -6.954 -10.659 1.00 91.25 74 ASP A C 1
ATOM 509 O O . ASP A 1 74 ? -2.194 -6.126 -9.829 1.00 91.25 74 ASP A O 1
ATOM 513 N N . ALA A 1 75 ? -2.674 -7.774 -11.268 1.00 88.88 75 ALA A N 1
ATOM 514 C CA . ALA A 1 75 ? -4.123 -7.673 -11.110 1.00 88.88 75 ALA A CA 1
ATOM 515 C C . ALA A 1 75 ? -4.629 -8.069 -9.712 1.00 88.88 75 ALA A C 1
ATOM 517 O O . ALA A 1 75 ? -5.687 -7.584 -9.292 1.00 88.88 75 ALA A O 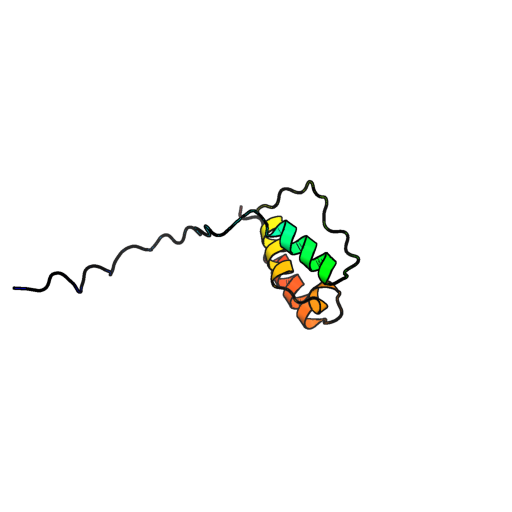1
ATOM 518 N N . ASP A 1 76 ? -3.914 -8.945 -9.003 1.00 91.75 76 ASP A N 1
ATOM 519 C CA . ASP A 1 76 ? -4.262 -9.363 -7.645 1.00 91.75 76 ASP A CA 1
ATOM 520 C C . ASP A 1 76 ? -3.878 -8.264 -6.644 1.00 91.75 76 ASP A C 1
ATOM 522 O O . ASP A 1 76 ? -4.685 -7.888 -5.787 1.00 91.75 76 ASP A O 1
ATOM 526 N N . ALA A 1 77 ? -2.695 -7.672 -6.811 1.00 88.06 77 ALA A N 1
ATOM 527 C CA . ALA A 1 77 ? -2.200 -6.560 -6.012 1.00 88.06 77 ALA A CA 1
ATOM 528 C C . ALA A 1 77 ? -3.041 -5.291 -6.237 1.00 88.06 77 ALA A C 1
ATOM 530 O O . ALA A 1 77 ? -3.458 -4.644 -5.273 1.00 88.06 77 ALA A O 1
ATOM 531 N N . SER A 1 78 ? -3.404 -4.977 -7.485 1.00 88.38 78 SER A N 1
ATOM 532 C CA . SER A 1 78 ? -4.332 -3.879 -7.786 1.00 88.38 78 SER A CA 1
ATOM 533 C C . SER A 1 78 ? -5.733 -4.123 -7.221 1.00 88.38 78 SER A C 1
ATOM 535 O O . SER A 1 78 ? -6.377 -3.176 -6.768 1.00 88.38 78 SER A O 1
ATOM 537 N N . ASN A 1 79 ? -6.217 -5.372 -7.194 1.00 89.88 79 ASN A N 1
ATOM 538 C CA . ASN A 1 79 ? -7.480 -5.698 -6.519 1.00 89.88 79 ASN A CA 1
ATOM 539 C C . ASN A 1 79 ? -7.387 -5.494 -5.007 1.00 89.88 79 ASN A C 1
ATOM 541 O O . ASN A 1 79 ? -8.331 -4.981 -4.409 1.00 89.88 79 ASN A O 1
ATOM 545 N N . ALA A 1 80 ? -6.270 -5.880 -4.388 1.00 88.06 80 ALA A N 1
ATOM 546 C CA . ALA A 1 80 ? -6.044 -5.671 -2.963 1.00 88.06 80 ALA A CA 1
ATOM 547 C C . ALA A 1 80 ? -6.025 -4.173 -2.615 1.00 88.06 80 ALA A C 1
ATOM 549 O O . ALA A 1 80 ? -6.716 -3.752 -1.683 1.00 88.06 80 ALA A O 1
ATOM 550 N N . LEU A 1 81 ? -5.335 -3.360 -3.421 1.00 86.62 81 LEU A N 1
ATOM 551 C CA . LEU A 1 81 ? -5.349 -1.901 -3.301 1.00 86.62 81 LEU A CA 1
ATOM 552 C C . LEU A 1 81 ? -6.770 -1.340 -3.478 1.00 86.62 81 LEU A C 1
ATOM 554 O O . LEU A 1 81 ? -7.249 -0.591 -2.628 1.00 86.62 81 LEU A O 1
ATOM 558 N N . ALA A 1 82 ? -7.499 -1.753 -4.517 1.00 87.19 82 ALA A N 1
ATOM 559 C CA . ALA A 1 82 ? -8.878 -1.317 -4.746 1.00 87.19 82 ALA A CA 1
ATOM 560 C C . ALA A 1 82 ? -9.830 -1.716 -3.602 1.00 87.19 82 ALA A C 1
ATOM 562 O O . ALA A 1 82 ? -10.726 -0.948 -3.236 1.00 87.19 82 ALA A O 1
ATOM 563 N N . ALA A 1 83 ? -9.637 -2.897 -3.012 1.00 87.94 83 ALA A N 1
ATOM 564 C CA . ALA A 1 83 ? -10.396 -3.353 -1.854 1.00 87.94 83 ALA A CA 1
ATOM 565 C C . ALA A 1 83 ? -10.101 -2.495 -0.616 1.00 87.94 83 ALA A C 1
ATOM 567 O O . ALA A 1 83 ? -11.038 -2.122 0.094 1.00 87.94 83 ALA A O 1
ATOM 568 N N . CYS A 1 84 ? -8.833 -2.129 -0.400 1.00 86.88 84 CYS A N 1
ATOM 569 C CA . CYS A 1 84 ? -8.431 -1.209 0.661 1.00 86.88 84 CYS A CA 1
ATOM 570 C C . CYS A 1 84 ? -9.095 0.165 0.479 1.00 86.88 84 CYS A C 1
ATOM 572 O O . CYS A 1 84 ? -9.807 0.629 1.371 1.00 86.88 84 CYS A O 1
ATOM 574 N N . LEU A 1 85 ? -8.992 0.750 -0.720 1.00 85.75 85 LEU A N 1
ATOM 575 C CA . LEU A 1 85 ? -9.614 2.036 -1.058 1.00 85.75 85 LEU A CA 1
ATOM 576 C C . LEU A 1 85 ? -11.142 2.014 -0.895 1.00 85.75 85 LEU A C 1
ATOM 578 O O . LEU A 1 85 ? -11.738 2.969 -0.409 1.00 85.75 85 LEU A O 1
ATOM 582 N N . THR A 1 86 ? -11.793 0.905 -1.252 1.00 86.94 86 THR A N 1
ATOM 583 C CA . THR A 1 86 ? -13.247 0.725 -1.069 1.00 86.94 86 THR A CA 1
ATOM 584 C C . THR A 1 86 ? -13.639 0.611 0.412 1.00 86.94 86 THR A C 1
ATOM 586 O O . THR A 1 86 ? -14.777 0.920 0.794 1.00 86.94 86 THR A O 1
ATOM 589 N N . GLY A 1 87 ? -12.709 0.152 1.252 1.00 85.06 87 GLY A N 1
ATOM 590 C CA . GLY A 1 87 ? -12.844 0.105 2.705 1.00 85.06 87 GLY A CA 1
ATOM 591 C C . GLY A 1 87 ? -12.808 1.48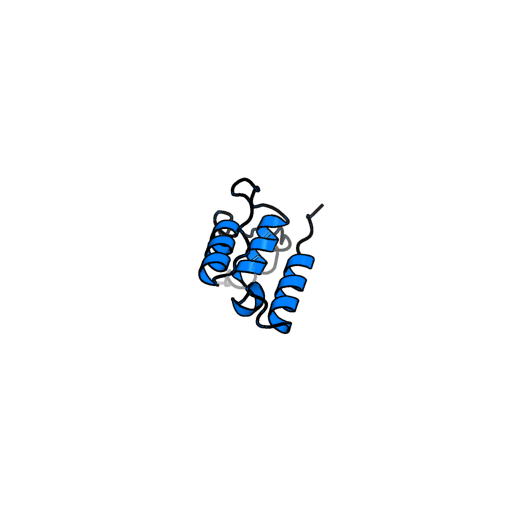7 3.358 1.00 85.06 87 GLY A C 1
ATOM 592 O O . GLY A 1 87 ? -13.453 1.673 4.391 1.00 85.06 87 GLY A O 1
ATOM 593 N N . CYS A 1 88 ? -12.145 2.461 2.729 1.00 83.62 88 CYS A N 1
ATOM 594 C CA . CYS A 1 88 ? -12.100 3.846 3.183 1.00 83.62 88 CYS A CA 1
ATOM 595 C C . CYS A 1 88 ? -13.469 4.517 3.016 1.00 83.62 88 CYS A C 1
ATOM 597 O O . CYS A 1 88 ? -13.817 5.049 1.961 1.00 83.62 88 CYS A O 1
ATOM 599 N N . LYS A 1 89 ? -14.283 4.476 4.072 1.00 74.44 89 LYS A N 1
ATOM 600 C CA . LYS A 1 89 ? -15.547 5.213 4.160 1.00 74.44 89 LYS A CA 1
ATOM 601 C C . LYS A 1 89 ? -15.392 6.445 5.046 1.00 74.44 89 LYS A C 1
ATOM 603 O O . LYS A 1 89 ? -14.623 6.396 6.003 1.00 74.44 89 LYS A O 1
ATOM 608 N N . PRO A 1 90 ? -16.150 7.522 4.773 1.00 58.44 90 PRO A N 1
ATOM 609 C CA . PRO A 1 90 ? -16.250 8.619 5.718 1.00 58.44 90 PRO A CA 1
ATOM 610 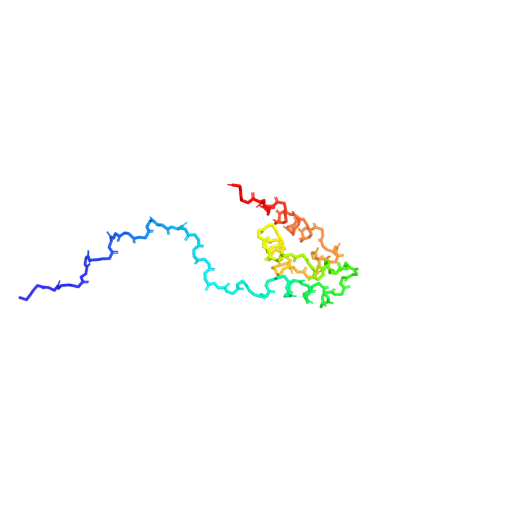C C . PRO A 1 90 ? -16.911 8.069 6.982 1.00 58.44 90 PRO A C 1
ATOM 612 O O . PRO A 1 90 ? -18.038 7.568 6.922 1.00 58.44 90 PRO A O 1
ATOM 615 N N . GLU A 1 91 ? -16.191 8.096 8.101 1.00 56.25 91 GLU A N 1
ATOM 616 C CA . GLU A 1 91 ? -16.789 7.818 9.403 1.00 56.25 91 GLU A CA 1
ATOM 617 C C . GLU A 1 91 ? -17.818 8.926 9.665 1.00 56.25 91 GLU A C 1
ATOM 619 O O . GLU A 1 91 ? -17.470 10.103 9.752 1.00 56.25 91 GLU A O 1
ATOM 624 N N . GLY A 1 92 ? -19.099 8.551 9.638 1.00 39.91 92 GLY A N 1
ATOM 625 C CA . GLY A 1 92 ? -20.238 9.439 9.877 1.00 39.91 92 GLY A CA 1
ATOM 626 C C . GLY A 1 92 ? -20.615 9.520 11.344 1.00 39.91 92 GLY A C 1
ATOM 627 O O . GLY A 1 92 ? -20.488 8.486 12.039 1.00 39.91 92 GLY A O 1
#

Sequence (92 aa):
MIRLRDALLATLLAASAGALTVGCSDACEDARDHIEECGSPANPGNEDEECSGVVECAAGCINDASCEAITGDDADASNALAACLTGCKPEG

Radius of gyration: 19.57 Å; chains: 1; bounding box: 29×32×69 Å

Secondary structure (DSSP, 8-state):
---TTSSS--S----------S-TTSHHHHHHHHHHHTT--S-PPPTTS---THHHHHHHHHHHS-HHHHHTS-HHHHHHHHHHHHH-----

pLDDT: mean 70.79, std 17.37, range [39.22, 91.75]

Foldseek 3Di:
DDDPPDDPPPDDPPDPPPPPVPDPPPLLVLLQVLLVVLVAPPDRPPPPPDCDQLNVQLSNLSNVADSCLSNVVDVVSVVSSVVSSVVRDRPD